Protein AF-A0A2P6QC23-F1 (afdb_monomer_lite)

Sequence (78 aa):
MFKMLLKYRPEDKAEKKERLLKRAQAETEGKTVEAKKPIVVKYGLNHVTYLIEQNKAQLVVIAHDVDPVELVVWLPAF

Foldseek 3Di:
DVVVLVVQADDDPVVVVVVVVVVVVCVVVVDPPPPPDRRHDDDDLVVVVVCVVVVNDPDDDDDPPDPVPVSCPCVVVD

Organism: Rosa chinensis (NCBI:txid74649)

Structure (mmCIF, N/CA/C/O backbone):
data_AF-A0A2P6QC23-F1
#
_entry.id   AF-A0A2P6QC23-F1
#
loop_
_atom_site.group_PDB
_atom_site.id
_atom_site.type_symbol
_atom_site.label_atom_id
_atom_site.label_alt_id
_atom_site.label_comp_id
_atom_site.label_asym_id
_atom_site.label_entity_id
_atom_site.label_seq_id
_atom_site.pdbx_PDB_ins_code
_atom_site.Cartn_x
_atom_site.Cartn_y
_atom_site.Cartn_z
_atom_site.occupancy
_atom_site.B_iso_or_equiv
_atom_site.auth_seq_id
_atom_site.auth_comp_id
_atom_site.auth_asym_id
_atom_site.auth_atom_id
_atom_site.pdbx_PDB_model_num
ATOM 1 N N . MET A 1 1 ? -7.264 -10.579 -11.293 1.00 69.12 1 MET A N 1
ATOM 2 C CA . MET A 1 1 ? -6.443 -9.794 -10.347 1.00 69.12 1 MET A CA 1
ATOM 3 C C . MET A 1 1 ? -7.205 -8.612 -9.740 1.00 69.12 1 MET A C 1
ATOM 5 O O . MET A 1 1 ? -7.543 -8.667 -8.566 1.00 69.12 1 MET A O 1
ATOM 9 N N . PHE A 1 2 ? -7.572 -7.587 -10.518 1.00 78.19 2 PHE A N 1
ATOM 10 C CA . PHE A 1 2 ? -8.182 -6.352 -9.987 1.00 78.19 2 PHE A CA 1
ATOM 11 C C . PHE A 1 2 ? -9.502 -6.535 -9.219 1.00 78.19 2 PHE A C 1
ATOM 13 O O . PHE A 1 2 ? -9.723 -5.857 -8.221 1.00 78.19 2 PHE A O 1
ATOM 20 N N . LYS A 1 3 ? -10.333 -7.518 -9.596 1.00 78.9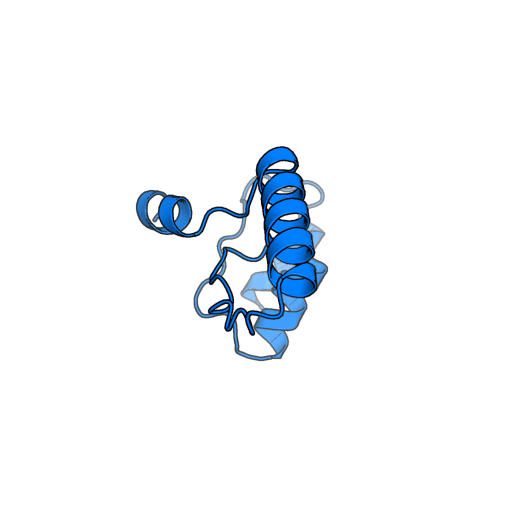4 3 LYS A N 1
ATOM 21 C CA . LYS A 1 3 ? -11.556 -7.879 -8.849 1.00 78.94 3 LYS A CA 1
ATOM 22 C C . LYS A 1 3 ? -11.283 -8.304 -7.397 1.00 78.94 3 LYS A C 1
ATOM 24 O O . LYS A 1 3 ? -12.106 -8.047 -6.529 1.00 78.94 3 LYS A O 1
ATOM 29 N N . MET A 1 4 ? -10.131 -8.921 -7.125 1.00 77.31 4 MET A N 1
ATOM 30 C CA . MET A 1 4 ? -9.732 -9.303 -5.767 1.00 77.31 4 MET A CA 1
ATOM 31 C C . MET A 1 4 ? -9.264 -8.081 -4.968 1.00 77.31 4 MET A C 1
ATOM 33 O O . MET A 1 4 ? -9.665 -7.908 -3.823 1.00 77.31 4 MET A O 1
ATOM 37 N N . LEU A 1 5 ? -8.476 -7.199 -5.592 1.00 78.81 5 LEU A N 1
ATOM 38 C CA . LEU A 1 5 ? -7.968 -5.963 -4.981 1.00 78.81 5 LEU A CA 1
ATOM 39 C C . LEU A 1 5 ? -9.099 -4.992 -4.601 1.00 78.81 5 LEU A C 1
ATOM 41 O O . LEU A 1 5 ? -9.011 -4.333 -3.570 1.00 78.81 5 LEU A O 1
ATOM 45 N N . LEU A 1 6 ? -10.188 -4.965 -5.378 1.00 79.38 6 LEU A N 1
ATOM 46 C CA . LEU A 1 6 ? -11.399 -4.187 -5.084 1.00 79.38 6 LEU A CA 1
ATOM 47 C C . LEU A 1 6 ? -12.020 -4.527 -3.719 1.00 79.38 6 LEU A C 1
ATOM 49 O O . LEU A 1 6 ? -12.507 -3.630 -3.040 1.00 79.38 6 LEU A O 1
ATOM 53 N N . LYS A 1 7 ? -11.960 -5.793 -3.283 1.00 79.38 7 LYS A N 1
ATOM 54 C CA . LYS A 1 7 ? -12.469 -6.220 -1.967 1.00 79.38 7 LYS A CA 1
ATOM 55 C C . LYS A 1 7 ? -11.601 -5.726 -0.803 1.00 79.38 7 LYS A C 1
ATOM 57 O O . LYS A 1 7 ? -12.094 -5.589 0.310 1.00 79.38 7 LYS A O 1
ATOM 62 N N . TYR A 1 8 ? -10.321 -5.466 -1.057 1.00 81.12 8 TYR A N 1
ATOM 63 C CA . TYR A 1 8 ? -9.330 -5.051 -0.059 1.00 81.12 8 TYR A CA 1
ATOM 64 C C . TYR A 1 8 ? -8.931 -3.578 -0.213 1.00 81.12 8 TYR A C 1
ATOM 66 O O . TYR A 1 8 ? -7.843 -3.176 0.210 1.00 81.12 8 TYR A O 1
ATOM 74 N N . ARG A 1 9 ? -9.786 -2.775 -0.853 1.00 79.25 9 ARG A N 1
ATOM 75 C CA . ARG A 1 9 ? -9.502 -1.371 -1.129 1.00 79.25 9 ARG A CA 1
ATOM 76 C C . ARG A 1 9 ? -9.321 -0.606 0.194 1.00 79.25 9 ARG A C 1
ATOM 78 O O . ARG A 1 9 ? -10.110 -0.805 1.118 1.00 79.25 9 ARG A O 1
ATOM 85 N N . PRO A 1 10 ? -8.267 0.215 0.327 1.00 79.62 10 PRO A N 1
ATOM 86 C CA . PRO A 1 10 ? -8.094 1.051 1.508 1.00 79.62 10 PRO A CA 1
ATOM 87 C C . PRO A 1 10 ? -9.245 2.060 1.635 1.00 79.62 10 PRO A C 1
ATOM 89 O O . PRO A 1 10 ? -9.784 2.503 0.624 1.00 79.62 10 PRO A O 1
ATOM 92 N N . GLU A 1 11 ? -9.596 2.398 2.879 1.00 78.69 11 GLU A N 1
ATOM 93 C CA . GLU A 1 11 ? -10.665 3.352 3.209 1.00 78.69 11 GLU A CA 1
ATOM 94 C C . GLU A 1 11 ? -10.390 4.736 2.610 1.00 78.69 11 GLU A C 1
ATOM 96 O O . GLU A 1 11 ? -9.250 5.223 2.638 1.00 78.69 11 GLU A O 1
ATOM 101 N N . ASP A 1 12 ? -11.448 5.409 2.163 1.00 79.75 12 ASP A N 1
ATOM 102 C CA . ASP A 1 12 ? -11.354 6.804 1.746 1.00 79.75 12 ASP A CA 1
ATOM 103 C C . ASP A 1 12 ? -11.183 7.743 2.952 1.00 79.75 12 ASP A C 1
ATOM 105 O O . ASP A 1 12 ? -11.489 7.415 4.102 1.00 79.75 12 ASP A O 1
ATOM 109 N N . LYS A 1 13 ? -10.693 8.968 2.713 1.00 78.69 13 LYS A N 1
ATOM 110 C CA . LYS A 1 13 ? -10.471 9.960 3.787 1.00 78.69 13 LYS A CA 1
ATOM 111 C C . LYS A 1 13 ? -11.753 10.272 4.576 1.00 78.69 13 LYS A C 1
ATOM 113 O O . LYS A 1 13 ? -11.675 10.491 5.785 1.00 78.69 13 LYS A O 1
ATOM 118 N N . ALA A 1 14 ? -12.906 10.284 3.902 1.00 80.38 14 ALA A N 1
ATOM 119 C CA . ALA A 1 14 ? -14.212 10.501 4.522 1.00 80.38 14 ALA A CA 1
ATOM 120 C C . ALA A 1 14 ? -14.615 9.317 5.415 1.00 80.38 14 ALA A C 1
ATOM 122 O O . ALA A 1 14 ? -14.884 9.505 6.600 1.00 80.38 14 ALA A O 1
ATOM 123 N N . GLU A 1 15 ? -14.536 8.095 4.886 1.00 80.50 15 GLU A N 1
ATOM 124 C CA . GLU A 1 15 ? -14.835 6.861 5.624 1.00 80.50 15 GLU A CA 1
ATOM 125 C C . GLU A 1 15 ? -13.903 6.675 6.827 1.00 80.50 15 GLU A C 1
ATOM 127 O O . GLU A 1 15 ? -14.343 6.305 7.915 1.00 80.50 15 GLU A O 1
ATOM 132 N N . LYS A 1 16 ? -12.616 7.018 6.683 1.00 77.88 16 LYS A N 1
ATOM 133 C CA . LYS A 1 16 ? -11.650 6.996 7.787 1.00 77.88 16 LYS A CA 1
ATOM 134 C C . LYS A 1 16 ? -12.065 7.946 8.911 1.00 77.88 16 LYS A C 1
ATOM 136 O O . LYS A 1 16 ? -11.944 7.588 10.083 1.00 77.88 16 LYS A O 1
ATOM 141 N N . LYS A 1 17 ? -12.553 9.147 8.579 1.00 79.88 17 LYS A N 1
ATOM 142 C CA . LYS A 1 17 ? -13.051 10.114 9.569 1.00 79.88 17 LYS A CA 1
ATOM 143 C C . LYS A 1 17 ? -14.302 9.584 10.271 1.00 79.88 17 LYS A C 1
ATOM 145 O O . LYS A 1 17 ? -14.371 9.648 11.496 1.00 79.88 17 LYS A O 1
ATOM 150 N N . GLU A 1 18 ? -15.242 9.005 9.529 1.00 83.25 18 GLU A N 1
ATOM 151 C CA . GLU A 1 18 ? -16.433 8.378 10.111 1.00 83.25 18 GLU A CA 1
ATOM 152 C C . GLU A 1 18 ? -16.089 7.193 11.015 1.00 83.25 18 GLU A C 1
ATOM 154 O O . GLU A 1 18 ? -16.651 7.072 12.103 1.00 83.25 18 GLU A O 1
ATOM 159 N N . ARG A 1 19 ? -15.130 6.342 10.626 1.00 79.50 19 ARG A N 1
ATOM 160 C CA . ARG A 1 19 ? -14.667 5.233 11.470 1.00 79.50 19 ARG A CA 1
ATOM 161 C C . ARG A 1 19 ? -14.060 5.735 12.774 1.00 79.50 19 ARG A C 1
ATOM 163 O O . ARG A 1 19 ? -14.292 5.128 13.816 1.00 79.50 19 ARG A O 1
ATOM 170 N N . LEU A 1 20 ? -13.273 6.808 12.726 1.00 80.88 20 LEU A N 1
ATOM 171 C CA . LEU A 1 20 ? -12.679 7.404 13.923 1.00 80.88 20 LEU A CA 1
ATOM 172 C C . LEU A 1 20 ? -13.751 7.999 14.843 1.00 80.88 20 LEU A C 1
ATOM 174 O O . LEU A 1 20 ? -13.692 7.765 16.044 1.00 80.88 20 LEU A O 1
ATOM 178 N N . LEU A 1 21 ? -14.758 8.681 14.288 1.00 83.31 21 LEU A N 1
ATOM 179 C CA . LEU A 1 21 ? -15.892 9.214 15.053 1.00 83.31 21 LEU A CA 1
ATOM 180 C C . LEU A 1 21 ? -16.713 8.097 15.712 1.00 83.31 21 LEU A C 1
ATOM 182 O O . LEU A 1 21 ? -16.975 8.159 16.909 1.00 83.31 21 LEU A O 1
ATOM 186 N N . LYS A 1 22 ? -17.055 7.044 14.959 1.00 81.31 22 LYS A N 1
ATOM 187 C CA . LYS A 1 22 ? -17.791 5.881 15.483 1.00 81.31 22 LYS A CA 1
ATOM 188 C C . LYS A 1 22 ? -16.994 5.128 16.551 1.00 81.31 22 LYS A C 1
ATOM 190 O O . LYS A 1 22 ? -17.574 4.663 17.524 1.00 81.31 22 LYS A O 1
ATOM 195 N N . ARG A 1 23 ? -15.667 5.017 16.395 1.00 77.31 23 ARG A N 1
ATOM 196 C CA . ARG A 1 23 ? -14.790 4.432 17.424 1.00 77.31 23 ARG A CA 1
ATOM 197 C C . ARG A 1 23 ? -14.740 5.285 18.682 1.00 77.31 23 ARG A C 1
ATOM 199 O O . ARG A 1 23 ? -14.910 4.732 19.756 1.00 77.31 23 ARG A O 1
ATOM 206 N N . ALA A 1 24 ? -14.568 6.598 18.544 1.00 80.19 24 ALA A N 1
ATOM 207 C CA . ALA A 1 24 ? -14.555 7.510 19.683 1.00 80.19 24 ALA A CA 1
ATOM 208 C C . ALA A 1 24 ? -15.877 7.449 20.467 1.00 80.19 24 ALA A C 1
ATOM 210 O O . ALA A 1 24 ? -15.850 7.368 21.688 1.00 80.19 24 ALA A O 1
ATOM 211 N N . GLN A 1 25 ? -17.019 7.395 19.770 1.00 79.31 25 GLN A N 1
ATOM 212 C CA . GLN A 1 25 ? -18.341 7.221 20.387 1.00 79.31 25 GLN A CA 1
ATOM 213 C C . GLN A 1 25 ? -18.471 5.873 21.115 1.00 79.31 25 GLN A C 1
ATOM 215 O O . GLN A 1 25 ? -18.912 5.827 22.261 1.00 79.31 25 GLN A O 1
ATOM 220 N N . ALA A 1 26 ? -18.029 4.779 20.490 1.00 72.88 26 ALA A N 1
ATOM 221 C CA . ALA A 1 26 ? -18.084 3.448 21.094 1.00 72.88 26 ALA A CA 1
ATOM 222 C C . ALA A 1 26 ? -17.140 3.288 22.304 1.00 72.88 26 ALA A C 1
ATOM 224 O O . ALA A 1 26 ? -17.482 2.590 23.259 1.00 72.88 26 ALA A O 1
ATOM 225 N N . GLU A 1 27 ? -15.980 3.952 22.285 1.00 72.25 27 GLU A N 1
ATOM 226 C CA . GLU A 1 27 ? -15.047 4.015 23.417 1.00 72.25 27 GLU A CA 1
ATOM 227 C C . GLU A 1 27 ? -15.627 4.841 24.572 1.00 72.25 27 GLU A C 1
ATOM 229 O O . GLU A 1 27 ? -15.545 4.408 25.720 1.00 72.25 27 GLU A O 1
ATOM 234 N N . THR A 1 28 ? -16.287 5.974 24.291 1.00 71.62 28 THR A N 1
ATOM 235 C CA . THR A 1 28 ? -16.997 6.750 25.326 1.00 71.62 28 THR A CA 1
ATOM 236 C C . THR A 1 28 ? -18.192 6.006 25.924 1.00 71.62 28 THR A C 1
ATOM 238 O O . TH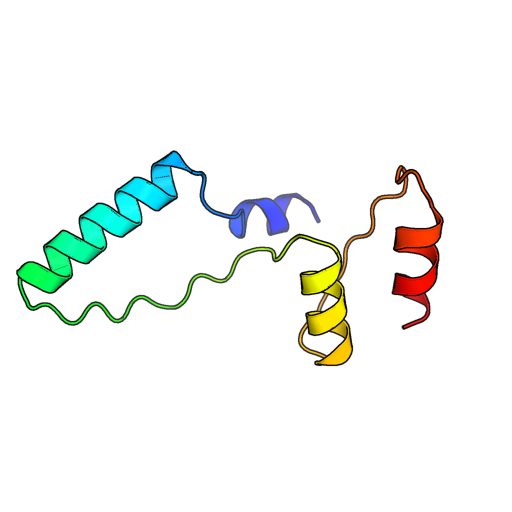R A 1 28 ? -18.507 6.207 27.092 1.00 71.62 28 THR A O 1
ATOM 241 N N . GLU A 1 29 ? -18.828 5.113 25.161 1.00 75.31 29 GLU A N 1
ATOM 242 C CA . GLU A 1 29 ? -19.903 4.231 25.640 1.00 75.31 29 GLU A CA 1
ATOM 243 C C . GLU A 1 29 ? -19.383 2.962 26.349 1.00 75.31 29 GLU A C 1
ATOM 245 O O . GLU A 1 29 ? -20.174 2.126 26.787 1.00 75.31 29 GLU A O 1
ATOM 250 N N . GLY A 1 30 ? -18.060 2.795 26.482 1.00 61.50 30 GLY A N 1
ATOM 251 C CA . GLY A 1 30 ? -17.445 1.724 27.272 1.00 61.50 30 GLY A CA 1
ATOM 252 C C . GLY A 1 30 ? -17.525 0.321 26.659 1.00 61.50 30 GLY A C 1
ATOM 253 O O . GLY A 1 30 ? -17.212 -0.658 27.338 1.00 61.50 30 GLY A O 1
ATOM 254 N N . LYS A 1 31 ? -17.916 0.182 25.384 1.00 59.25 31 LYS A N 1
ATOM 255 C CA . LYS A 1 31 ? -17.887 -1.114 24.688 1.00 59.25 31 LYS A CA 1
ATOM 256 C C . LYS A 1 31 ? -16.499 -1.345 24.103 1.00 59.25 31 LYS A C 1
ATOM 258 O O . LYS A 1 31 ? -16.055 -0.617 23.220 1.00 59.25 31 LYS A O 1
ATOM 263 N N . THR A 1 32 ? -15.821 -2.391 24.566 1.00 52.25 32 THR A N 1
ATOM 264 C CA . THR A 1 32 ? -14.537 -2.852 24.028 1.00 52.25 32 THR A CA 1
ATOM 265 C C . THR A 1 32 ? -14.719 -3.329 22.589 1.00 52.25 32 THR A C 1
ATOM 267 O O . THR A 1 32 ? -15.092 -4.466 22.308 1.00 52.25 32 THR A O 1
ATOM 270 N N . VAL A 1 33 ? -14.491 -2.426 21.638 1.00 57.00 33 VAL A N 1
ATOM 271 C CA . VAL A 1 33 ? -14.562 -2.752 20.217 1.00 57.00 33 VAL A CA 1
ATOM 272 C C . VAL A 1 33 ? -13.318 -3.560 19.854 1.00 57.00 33 VAL A C 1
ATOM 274 O O . VAL A 1 33 ? -12.285 -3.001 19.484 1.00 57.00 33 VAL A O 1
ATOM 277 N N . GLU A 1 34 ? -13.417 -4.890 19.911 1.00 54.41 34 GLU A N 1
ATOM 278 C CA . GLU A 1 34 ? -12.510 -5.788 19.192 1.00 54.41 34 GLU A CA 1
ATOM 279 C C . GLU A 1 34 ? -12.701 -5.575 17.686 1.00 54.41 34 GLU A C 1
ATOM 281 O O . GLU A 1 34 ? -13.368 -6.321 16.965 1.00 54.41 34 GLU A O 1
ATOM 286 N N . ALA A 1 35 ? -12.134 -4.486 17.180 1.00 59.59 35 ALA A N 1
ATOM 287 C CA . ALA A 1 35 ? -12.127 -4.215 15.764 1.00 59.59 35 ALA A CA 1
ATOM 288 C C . ALA A 1 35 ? -11.140 -5.184 15.111 1.00 59.59 35 ALA A C 1
ATOM 290 O O . ALA A 1 35 ? -9.933 -4.926 15.091 1.00 59.59 35 ALA A O 1
ATOM 291 N N . LYS A 1 36 ? -11.661 -6.288 14.556 1.00 57.94 36 LYS A N 1
ATOM 292 C CA . LYS A 1 36 ? -10.928 -7.168 13.634 1.00 57.94 36 LYS A CA 1
ATOM 293 C C . LYS A 1 36 ? -10.137 -6.295 12.663 1.00 57.94 36 LYS A C 1
ATOM 295 O O . LYS A 1 36 ? -10.709 -5.488 11.930 1.00 57.94 36 LYS A O 1
ATOM 300 N N . LYS A 1 37 ? -8.809 -6.401 12.728 1.00 58.81 37 LYS A N 1
ATOM 301 C CA . LYS A 1 37 ? -7.897 -5.522 11.995 1.00 58.81 37 LYS A CA 1
ATOM 302 C C . LYS A 1 37 ? -8.182 -5.682 10.495 1.00 58.81 37 LYS A C 1
ATOM 304 O O . LYS A 1 37 ? -8.050 -6.798 9.992 1.00 58.81 37 LYS A O 1
ATOM 309 N N . PRO A 1 38 ? -8.602 -4.623 9.783 1.00 69.12 38 PRO A N 1
ATOM 310 C CA . PRO A 1 38 ? -8.991 -4.761 8.391 1.00 69.12 38 PRO A CA 1
ATOM 311 C C . PRO A 1 38 ? -7.769 -5.143 7.554 1.00 69.12 38 PRO A C 1
ATOM 313 O O . PRO A 1 38 ? -6.718 -4.495 7.619 1.00 69.12 38 PRO A O 1
ATOM 316 N N . ILE A 1 39 ? -7.914 -6.218 6.782 1.00 74.69 39 ILE A N 1
ATOM 317 C CA . ILE A 1 39 ? -6.953 -6.594 5.750 1.00 74.69 39 ILE A CA 1
ATOM 318 C C . ILE A 1 39 ? -7.223 -5.651 4.584 1.00 74.69 39 ILE A C 1
ATOM 320 O O . ILE A 1 39 ? -8.323 -5.627 4.045 1.00 74.69 39 ILE A O 1
ATOM 324 N N . VAL A 1 40 ? -6.235 -4.837 4.241 1.00 84.12 40 VAL A N 1
ATOM 325 C CA . VAL A 1 40 ? -6.305 -3.870 3.143 1.00 84.12 40 VAL A CA 1
ATOM 326 C C . VAL A 1 40 ? -5.034 -3.978 2.325 1.00 84.12 40 VAL A C 1
ATOM 328 O O . VAL A 1 40 ? -3.977 -4.325 2.867 1.00 84.12 40 VAL A O 1
ATOM 331 N N . VAL A 1 41 ? -5.124 -3.644 1.041 1.00 86.38 41 VAL A N 1
ATOM 332 C CA . VAL A 1 41 ? -3.951 -3.528 0.175 1.00 86.38 41 VAL A CA 1
ATOM 333 C C . VAL A 1 41 ? -3.026 -2.463 0.760 1.00 86.38 41 VAL A C 1
ATOM 335 O O . VAL A 1 41 ? -3.437 -1.330 1.023 1.00 86.38 41 VAL A O 1
ATOM 338 N N . LYS A 1 42 ? -1.775 -2.848 1.010 1.00 86.31 42 LYS A N 1
ATOM 339 C CA . LYS A 1 42 ? -0.725 -1.927 1.444 1.00 86.31 42 LYS A CA 1
ATOM 340 C C . LYS A 1 42 ? -0.130 -1.257 0.211 1.00 86.31 42 LYS A C 1
ATOM 342 O O . LYS A 1 42 ? 0.056 -1.906 -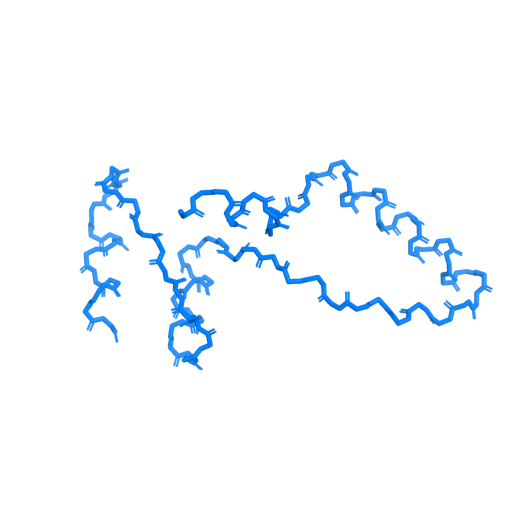0.811 1.00 86.31 42 LYS A O 1
ATOM 347 N N . TYR A 1 43 ? 0.122 0.040 0.312 1.00 87.69 43 TYR A N 1
ATOM 348 C CA . TYR A 1 43 ? 0.624 0.866 -0.781 1.00 87.69 43 TYR A CA 1
ATOM 349 C C . TYR A 1 43 ? 1.753 1.775 -0.288 1.00 87.69 43 TYR A C 1
ATOM 351 O O . TYR A 1 43 ? 1.874 2.029 0.915 1.00 87.69 43 TYR A O 1
ATOM 359 N N . GLY A 1 44 ? 2.552 2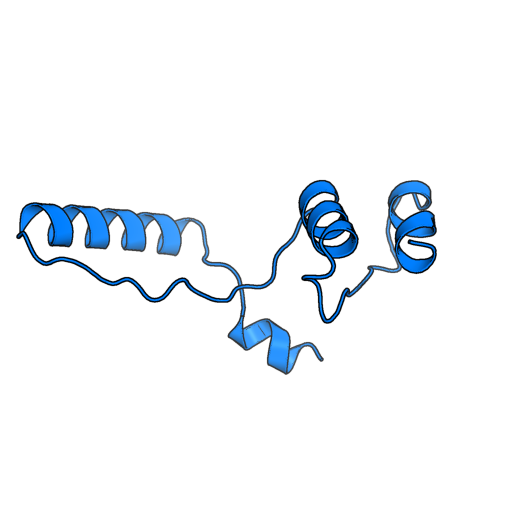.271 -1.234 1.00 87.50 44 GLY A N 1
ATOM 360 C CA . GLY A 1 44 ? 3.737 3.093 -0.989 1.00 87.50 44 GLY A CA 1
ATOM 361 C C . GLY A 1 44 ? 5.025 2.272 -1.009 1.00 87.50 44 GLY A C 1
ATOM 362 O O . GLY A 1 44 ? 5.078 1.197 -0.414 1.00 87.50 44 GLY A O 1
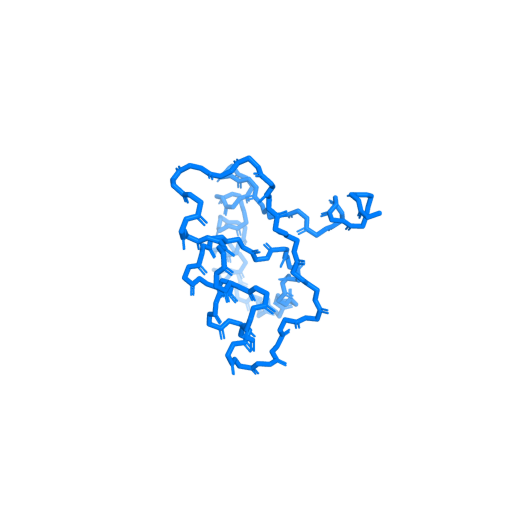ATOM 363 N N . LEU A 1 45 ? 6.056 2.800 -1.674 1.00 86.50 45 LEU A N 1
ATOM 364 C CA . LEU A 1 45 ? 7.318 2.095 -1.918 1.00 86.50 45 LEU A CA 1
ATOM 365 C C . LEU A 1 45 ? 7.943 1.587 -0.610 1.00 86.50 45 LEU A C 1
ATOM 367 O O . LEU A 1 45 ? 8.012 0.383 -0.410 1.00 86.50 45 LEU A O 1
ATOM 371 N N . ASN A 1 46 ? 8.233 2.482 0.339 1.00 88.19 46 ASN A N 1
ATOM 372 C CA . ASN A 1 46 ? 8.880 2.136 1.616 1.00 88.19 46 ASN A CA 1
ATOM 373 C C . ASN A 1 46 ? 8.107 1.106 2.457 1.00 88.19 46 ASN A C 1
ATOM 375 O O . ASN A 1 46 ? 8.687 0.368 3.248 1.00 88.19 46 ASN A O 1
ATOM 379 N N . HIS A 1 47 ? 6.777 1.081 2.341 1.00 88.81 47 HIS A N 1
ATOM 380 C CA . HIS A 1 47 ? 5.959 0.138 3.099 1.00 88.81 47 HIS A CA 1
ATOM 381 C C . HIS A 1 47 ? 5.926 -1.230 2.422 1.00 88.81 47 HIS A C 1
ATOM 383 O O . HIS A 1 47 ? 5.986 -2.251 3.101 1.00 88.81 47 HIS A O 1
ATOM 389 N N . VAL A 1 48 ? 5.832 -1.257 1.092 1.00 88.44 48 VAL A N 1
ATOM 390 C CA . VAL A 1 48 ? 5.868 -2.501 0.321 1.00 88.44 48 VAL A CA 1
ATOM 391 C C . VAL A 1 48 ? 7.230 -3.172 0.472 1.00 88.44 48 VAL A C 1
ATOM 393 O O . VAL A 1 48 ? 7.274 -4.365 0.744 1.00 88.44 48 VAL A O 1
ATOM 396 N N . THR A 1 49 ? 8.321 -2.412 0.397 1.00 89.56 49 THR A N 1
ATOM 397 C CA . THR A 1 49 ? 9.691 -2.932 0.516 1.00 89.56 49 THR A CA 1
ATOM 398 C C . THR A 1 49 ? 9.932 -3.561 1.880 1.00 89.56 49 THR A C 1
ATOM 400 O O . THR A 1 49 ? 10.342 -4.712 1.964 1.00 89.56 49 THR A O 1
ATOM 403 N N . TYR A 1 50 ? 9.525 -2.879 2.949 1.00 91.44 50 TYR A N 1
ATOM 404 C CA . TYR A 1 50 ? 9.579 -3.429 4.300 1.00 91.44 50 TYR A CA 1
ATOM 405 C C . TYR A 1 50 ? 8.775 -4.734 4.450 1.00 91.44 50 TYR A C 1
ATOM 407 O O . TYR A 1 50 ? 9.183 -5.655 5.153 1.00 91.44 50 TYR A O 1
ATOM 415 N N . LEU A 1 51 ? 7.615 -4.849 3.794 1.00 90.00 51 LEU A N 1
ATOM 416 C CA . LEU A 1 51 ? 6.805 -6.073 3.838 1.00 90.00 51 LEU A CA 1
ATOM 417 C C . LEU A 1 51 ? 7.425 -7.231 3.044 1.00 90.00 51 LEU A C 1
ATOM 419 O O . LEU A 1 51 ? 7.204 -8.386 3.423 1.00 90.00 51 LEU A O 1
ATOM 423 N N . ILE A 1 52 ? 8.175 -6.927 1.980 1.00 88.12 52 ILE A N 1
ATOM 424 C CA . ILE A 1 52 ? 8.969 -7.900 1.218 1.00 88.12 52 ILE A CA 1
ATOM 425 C C . ILE A 1 52 ? 10.127 -8.402 2.087 1.00 88.12 52 ILE A C 1
ATOM 427 O O . ILE A 1 52 ? 10.240 -9.606 2.292 1.00 88.12 52 ILE A O 1
ATOM 431 N N . GLU A 1 53 ? 10.896 -7.499 2.706 1.00 88.38 53 GLU A N 1
ATOM 432 C CA . GLU A 1 53 ? 12.001 -7.845 3.619 1.00 88.38 53 GLU A CA 1
ATOM 433 C C . GLU A 1 53 ? 11.538 -8.704 4.805 1.00 88.38 53 GLU A C 1
ATOM 435 O O . GLU A 1 53 ? 12.229 -9.620 5.243 1.00 88.38 53 GLU A O 1
ATOM 440 N N . GLN A 1 54 ? 10.333 -8.442 5.321 1.00 91.81 54 GLN A N 1
ATOM 441 C CA . GLN A 1 54 ? 9.732 -9.240 6.392 1.00 91.81 54 GLN A CA 1
ATOM 442 C C . GLN A 1 54 ? 9.100 -10.557 5.927 1.00 91.81 54 GLN A C 1
ATOM 444 O O . GLN A 1 54 ? 8.549 -11.276 6.763 1.00 91.81 54 GLN A O 1
ATOM 449 N N . ASN A 1 55 ? 9.119 -10.854 4.626 1.00 86.88 55 ASN A N 1
ATOM 450 C CA . ASN A 1 55 ? 8.488 -12.027 4.020 1.00 86.88 55 ASN A CA 1
ATOM 451 C C . ASN A 1 55 ? 6.986 -12.156 4.372 1.00 86.88 55 ASN A C 1
ATOM 453 O O . ASN A 1 55 ? 6.435 -13.241 4.552 1.00 86.88 55 ASN A O 1
ATOM 457 N N . LYS A 1 56 ? 6.309 -11.010 4.533 1.00 88.44 56 LYS A N 1
ATOM 458 C CA . LYS A 1 56 ? 4.865 -10.923 4.830 1.00 88.44 56 LYS A CA 1
ATOM 459 C C . LYS A 1 56 ? 4.035 -10.618 3.586 1.00 88.44 56 LYS A C 1
ATOM 461 O O . LYS A 1 56 ? 2.813 -10.773 3.613 1.00 88.44 56 LYS A O 1
ATOM 466 N N . ALA A 1 57 ? 4.670 -10.141 2.518 1.00 87.38 57 ALA A N 1
ATOM 467 C CA . ALA A 1 57 ? 4.020 -9.878 1.244 1.00 87.38 57 ALA A CA 1
ATOM 468 C C . ALA A 1 57 ? 3.844 -11.187 0.459 1.00 87.38 57 ALA A C 1
ATOM 470 O O . ALA A 1 57 ? 4.817 -11.810 0.059 1.00 87.38 57 ALA A O 1
ATOM 471 N N . GLN A 1 58 ? 2.597 -11.598 0.216 1.00 87.44 58 GLN A N 1
ATOM 472 C CA . GLN A 1 58 ? 2.306 -12.794 -0.592 1.00 87.44 58 GLN A CA 1
ATOM 473 C C . GLN A 1 58 ? 2.285 -12.504 -2.097 1.00 87.44 58 GLN A C 1
ATOM 475 O O . GLN A 1 58 ? 2.529 -13.389 -2.909 1.00 87.44 58 GLN A O 1
ATOM 480 N N . LEU A 1 59 ? 1.926 -11.276 -2.471 1.00 86.88 59 LEU A N 1
ATOM 481 C CA . LEU A 1 59 ? 1.818 -10.842 -3.855 1.00 86.88 59 LEU A CA 1
ATOM 482 C C . LEU A 1 59 ? 2.106 -9.344 -3.936 1.00 86.88 59 LEU A C 1
ATOM 484 O O . LEU A 1 59 ? 1.470 -8.552 -3.236 1.00 86.88 59 LEU A O 1
ATOM 488 N N . VAL A 1 60 ? 3.019 -8.966 -4.828 1.00 87.75 60 VAL A N 1
ATOM 489 C CA . VAL A 1 60 ? 3.359 -7.574 -5.135 1.00 87.75 60 VAL A CA 1
ATOM 490 C C . VAL A 1 60 ? 3.001 -7.303 -6.592 1.00 87.75 60 VAL A C 1
ATOM 492 O O . VAL A 1 60 ? 3.313 -8.098 -7.474 1.00 87.75 60 VAL A O 1
ATOM 495 N N . VAL A 1 61 ? 2.307 -6.193 -6.844 1.00 88.38 61 VAL A N 1
ATOM 496 C CA . VAL A 1 61 ? 1.943 -5.747 -8.194 1.00 88.38 61 VAL A CA 1
ATOM 497 C C . VAL A 1 61 ? 2.737 -4.482 -8.490 1.00 88.38 61 VAL A C 1
ATOM 499 O O . VAL A 1 61 ? 2.561 -3.478 -7.802 1.00 88.38 61 VAL A O 1
ATOM 502 N N . ILE A 1 62 ? 3.613 -4.545 -9.492 1.00 88.38 62 ILE A N 1
ATOM 503 C CA . ILE A 1 62 ? 4.510 -3.451 -9.881 1.00 88.38 62 ILE A CA 1
ATOM 504 C C . ILE A 1 62 ? 3.928 -2.765 -11.118 1.00 88.38 62 ILE A C 1
ATOM 506 O O . ILE A 1 62 ? 3.512 -3.430 -12.070 1.00 88.38 62 ILE A O 1
ATOM 510 N N . ALA A 1 63 ? 3.851 -1.436 -11.087 1.00 88.31 63 ALA A N 1
ATOM 511 C CA . ALA A 1 63 ? 3.462 -0.655 -12.253 1.00 88.31 63 ALA A CA 1
ATOM 512 C C . ALA A 1 63 ? 4.609 -0.638 -13.274 1.00 88.31 63 ALA A C 1
ATOM 514 O O . ALA A 1 63 ? 5.775 -0.590 -12.899 1.00 88.31 63 ALA A O 1
ATOM 515 N N . HIS A 1 64 ? 4.267 -0.692 -14.560 1.00 86.50 64 HIS A N 1
ATOM 516 C CA . HIS A 1 64 ? 5.247 -0.640 -15.649 1.00 86.50 64 HIS A CA 1
ATOM 517 C C . HIS A 1 64 ? 5.596 0.800 -16.055 1.00 86.50 64 HIS A C 1
ATOM 519 O O . HIS A 1 64 ? 6.685 1.043 -16.557 1.00 86.50 64 HIS A O 1
ATOM 525 N N . ASP A 1 65 ? 4.674 1.735 -15.827 1.00 89.94 65 ASP A N 1
ATOM 526 C CA . ASP A 1 65 ? 4.802 3.157 -16.145 1.00 89.94 65 ASP A CA 1
ATOM 527 C C . ASP A 1 65 ? 5.214 3.925 -14.883 1.00 89.94 65 ASP A C 1
ATOM 529 O O . ASP A 1 65 ? 4.388 4.526 -14.194 1.00 89.94 65 ASP A O 1
ATOM 533 N N . VAL A 1 66 ? 6.478 3.770 -14.486 1.00 83.06 66 VAL A N 1
ATOM 534 C CA . VAL A 1 66 ? 7.046 4.448 -13.314 1.00 83.06 66 VAL A CA 1
ATOM 535 C C . VAL A 1 66 ? 8.273 5.219 -13.757 1.00 83.06 66 VAL A C 1
ATOM 537 O O . VAL A 1 66 ? 9.228 4.631 -14.258 1.00 83.06 66 VAL A O 1
ATOM 540 N N . ASP A 1 67 ? 8.231 6.527 -13.540 1.00 86.75 67 ASP A N 1
ATOM 541 C CA . ASP A 1 67 ? 9.318 7.455 -13.821 1.00 86.75 67 ASP A CA 1
ATOM 542 C C . ASP A 1 67 ? 9.712 8.148 -12.506 1.00 86.75 67 ASP A C 1
ATOM 544 O O . ASP A 1 67 ? 8.862 8.820 -11.903 1.00 86.75 67 ASP A O 1
ATOM 548 N N . PRO A 1 68 ? 10.943 7.967 -11.988 1.00 91.62 68 PRO A N 1
ATOM 549 C CA . PRO A 1 68 ? 12.067 7.200 -12.548 1.00 91.62 68 PRO A CA 1
ATOM 550 C C . PRO A 1 68 ? 11.956 5.671 -12.366 1.00 91.62 68 PRO A C 1
ATOM 552 O O . PRO A 1 68 ? 11.537 5.177 -11.312 1.00 91.62 68 PRO A O 1
ATOM 555 N N . VAL A 1 69 ? 12.380 4.907 -13.384 1.00 85.12 69 VAL A N 1
ATOM 556 C CA . VAL A 1 69 ? 12.276 3.429 -13.436 1.00 85.12 69 VAL A CA 1
ATOM 557 C C . VAL A 1 69 ? 13.162 2.734 -12.395 1.00 85.12 69 VAL A C 1
ATOM 559 O O . VAL A 1 69 ? 12.866 1.632 -11.923 1.00 85.12 69 VAL A O 1
ATOM 562 N N . GLU A 1 70 ? 14.222 3.408 -11.964 1.00 85.00 70 GLU A N 1
ATOM 563 C CA . GLU A 1 70 ? 15.160 2.958 -10.943 1.00 85.00 70 GLU A CA 1
ATOM 564 C C . GLU A 1 70 ? 14.467 2.685 -9.608 1.00 85.00 70 GLU A C 1
ATOM 566 O O . GLU A 1 70 ? 14.947 1.863 -8.835 1.00 85.00 70 GLU A O 1
ATOM 571 N N . LEU A 1 71 ? 13.315 3.307 -9.334 1.00 83.56 71 LEU A N 1
ATOM 572 C CA . LEU A 1 71 ? 12.552 3.071 -8.106 1.00 83.56 71 LEU A CA 1
ATOM 573 C C . LEU A 1 71 ? 11.924 1.678 -8.040 1.00 83.56 71 LEU A C 1
ATOM 575 O O . LEU A 1 71 ? 11.637 1.206 -6.941 1.00 83.56 71 LEU A O 1
ATOM 579 N N . VAL A 1 72 ? 11.686 1.038 -9.186 1.00 84.44 72 VAL A N 1
ATOM 580 C CA . VAL A 1 72 ? 11.002 -0.260 -9.259 1.00 84.44 72 VAL A CA 1
ATOM 581 C C . VAL A 1 72 ? 11.873 -1.380 -9.799 1.00 84.44 72 VAL A C 1
ATOM 583 O O . VAL A 1 72 ? 11.557 -2.540 -9.557 1.00 84.44 72 VAL A O 1
ATOM 586 N N . VAL A 1 73 ? 12.980 -1.066 -10.476 1.00 86.81 73 VAL A N 1
ATOM 587 C CA . VAL A 1 73 ? 13.846 -2.071 -11.114 1.00 86.81 73 VAL A CA 1
ATOM 588 C C . VAL A 1 73 ? 14.442 -3.076 -10.120 1.00 86.81 73 VAL A C 1
ATOM 590 O O . VAL A 1 73 ? 14.702 -4.221 -10.478 1.00 86.81 73 VAL A O 1
ATOM 593 N N . TRP A 1 74 ? 14.633 -2.669 -8.864 1.00 84.69 74 TRP A N 1
ATOM 594 C CA . TRP A 1 74 ? 15.226 -3.500 -7.815 1.00 84.69 74 TRP A CA 1
ATOM 595 C C . TRP A 1 74 ? 14.208 -4.367 -7.064 1.00 84.69 74 TRP A C 1
ATOM 597 O O . TRP A 1 74 ? 14.597 -5.345 -6.434 1.00 84.69 74 TRP A O 1
ATOM 607 N N . LEU A 1 75 ? 12.911 -4.048 -7.137 1.00 83.50 75 LEU A N 1
ATOM 608 C CA . LEU A 1 75 ? 11.859 -4.771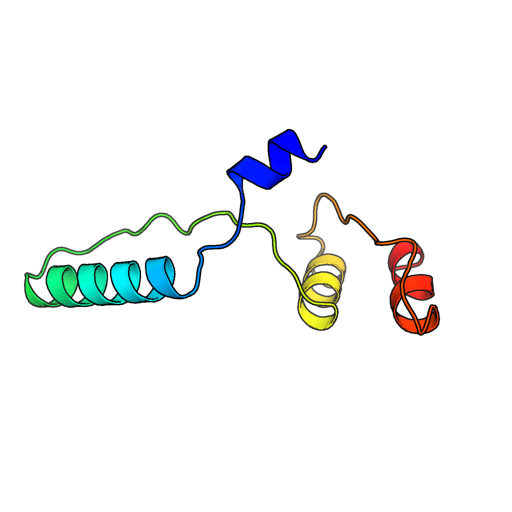 -6.412 1.00 83.50 75 LEU A CA 1
ATOM 609 C C . LEU A 1 75 ? 11.723 -6.254 -6.808 1.00 83.50 75 LEU A C 1
ATOM 611 O O . LEU A 1 75 ? 11.477 -7.053 -5.913 1.00 83.50 75 LEU A O 1
ATOM 615 N N . PRO A 1 76 ? 11.854 -6.658 -8.089 1.00 82.81 76 PRO A N 1
ATOM 616 C CA . PRO A 1 76 ? 11.810 -8.071 -8.476 1.00 82.81 76 PRO A CA 1
ATOM 617 C C . PRO A 1 76 ? 13.083 -8.852 -8.136 1.00 82.81 76 PRO A C 1
ATOM 619 O O . PRO A 1 76 ? 13.070 -10.077 -8.205 1.00 82.81 76 PRO A O 1
ATOM 622 N N . ALA A 1 77 ? 14.190 -8.151 -7.883 1.00 78.75 77 ALA A N 1
ATOM 623 C CA . ALA A 1 77 ? 15.480 -8.760 -7.572 1.00 78.75 77 ALA A CA 1
ATOM 624 C C . ALA A 1 77 ? 15.671 -9.012 -6.066 1.00 78.75 77 ALA A C 1
ATOM 626 O O . ALA A 1 77 ? 16.540 -9.804 -5.704 1.00 78.75 77 ALA A O 1
ATOM 627 N N . PHE A 1 78 ? 14.891 -8.327 -5.221 1.00 64.56 78 PHE A N 1
ATOM 628 C CA . PHE A 1 78 ? 14.786 -8.566 -3.778 1.00 64.56 78 PHE A CA 1
ATOM 629 C C . PHE A 1 78 ? 13.989 -9.837 -3.477 1.00 64.56 78 PHE A C 1
ATOM 631 O O . PHE A 1 78 ? 14.410 -10.570 -2.555 1.00 64.56 78 PHE A O 1
#

pLDDT: mean 80.11, std 9.45, range [52.25, 91.81]

Radius of gyration: 16.98 Å; chains: 1; bounding box: 35×23×43 Å

InterPro domains:
  IPR001921 Large ribosomal subunit protein eL8, eukaryota [PR00882] (3-16)
  IPR001921 Large ribosomal subunit protein eL8, eukaryota [PR00882] (37-57)
  IPR004038 Ribosomal protein eL8/eL30/eS12/Gadd45 [PF01248] (28-78)
  IPR018492 Ribosomal protein eL8/Nhp2 family [PR00881] (41-55)
  IPR018492 Ribosomal protein eL8/Nhp2 family [PR00881] (60-73)
  IPR029064 Ribosomal protein eL30-like superfamily [G3DSA:3.30.1330.30] (1-78)
  IPR029064 Ribosomal protein eL30-like superfamily [SSF55315] (1-77)
  IPR050257 Large ribosomal subunit protein eL8/uL1-like [PTHR23105] (5-77)

Secondary structure (DSSP, 8-state):
-HHHHHHTPPPPHHHHHHHHHHHHHHHHTT------PPP----SHHHHHHHHHTT--S-----S--SSTHHHHTTTT-